Protein AF-A0A4R3PUX2-F1 (afdb_monomer_lite)

Secondary structure (DSSP, 8-state):
--HHHHHHHHHHHHHHHHHHHHTT--EEEHHHHHHHHHHHH-GGGG---HHHHHHHHHHHHT-TTEEE-SSSSEEEEGGGSTTS--

Radius of gyration: 13.57 Å; chains: 1; bounding box: 34×23×43 Å

Sequence (86 aa):
MSNIMHNQIIALTDEFIERVRADDERSFGLREFSVFVSGRLGYEATMWDPDLEGSLIKRFNDHYDLVRQPLGMRWDFLNGDVERHL

pLDDT: mean 86.6, std 14.29, range [37.62, 96.94]

Structure (mmCIF, N/CA/C/O backbone):
data_AF-A0A4R3PUX2-F1
#
_entry.id   AF-A0A4R3PUX2-F1
#
loop_
_atom_site.group_PDB
_atom_site.id
_atom_site.type_symbol
_atom_site.label_atom_id
_atom_site.label_alt_id
_atom_site.label_comp_id
_atom_site.label_asym_id
_atom_site.label_entity_id
_atom_site.label_seq_id
_atom_site.pdbx_PDB_ins_code
_atom_site.Cartn_x
_atom_site.Cartn_y
_atom_site.Cartn_z
_atom_site.occupancy
_atom_site.B_iso_or_equiv
_atom_site.auth_seq_id
_atom_site.auth_comp_id
_atom_site.auth_asym_id
_atom_site.auth_atom_id
_atom_site.pdbx_PDB_model_num
ATOM 1 N N . MET A 1 1 ? -9.204 3.296 16.388 1.00 57.03 1 MET A N 1
ATOM 2 C CA . MET A 1 1 ? -9.635 1.988 15.836 1.00 57.03 1 MET A CA 1
ATOM 3 C C . MET A 1 1 ? -8.995 0.876 16.663 1.00 57.03 1 MET A C 1
ATOM 5 O O . MET A 1 1 ? -8.044 1.166 17.376 1.00 57.03 1 MET A O 1
ATOM 9 N N . SER A 1 2 ? -9.531 -0.351 16.697 1.00 72.81 2 SER A N 1
ATOM 10 C CA . SER A 1 2 ? -8.917 -1.416 17.516 1.00 72.81 2 SER A CA 1
ATOM 11 C C . SER A 1 2 ? -7.586 -1.872 16.895 1.00 72.81 2 SER A C 1
ATOM 13 O O . SER A 1 2 ? -7.474 -1.943 15.672 1.00 72.81 2 SER A O 1
ATOM 15 N N . ASN A 1 3 ? -6.595 -2.242 17.718 1.00 73.75 3 ASN A N 1
ATOM 16 C CA . ASN A 1 3 ? -5.309 -2.792 17.245 1.00 73.75 3 ASN A CA 1
ATOM 17 C C . ASN A 1 3 ? -5.474 -4.010 16.317 1.00 73.75 3 ASN A C 1
ATOM 19 O O . ASN A 1 3 ? -4.622 -4.280 15.475 1.00 73.75 3 ASN A O 1
ATOM 23 N N . ILE A 1 4 ? -6.584 -4.741 16.455 1.00 74.69 4 ILE A N 1
ATOM 24 C CA . ILE A 1 4 ? -6.922 -5.882 15.599 1.00 74.69 4 ILE A CA 1
ATOM 25 C C . ILE A 1 4 ? -7.153 -5.415 14.156 1.00 74.69 4 ILE A C 1
ATOM 27 O O . ILE A 1 4 ? -6.621 -6.024 13.232 1.00 74.69 4 ILE A O 1
ATOM 31 N N . MET A 1 5 ? -7.867 -4.303 13.963 1.00 85.00 5 MET A N 1
ATOM 32 C CA . MET A 1 5 ? -8.149 -3.767 12.631 1.00 85.00 5 MET A CA 1
ATOM 33 C C . MET A 1 5 ? -6.890 -3.207 11.953 1.00 85.00 5 MET A C 1
ATOM 35 O O . MET A 1 5 ? -6.714 -3.396 10.754 1.00 85.00 5 MET A O 1
ATOM 39 N N . HIS A 1 6 ? -5.964 -2.606 12.712 1.00 89.31 6 HIS A N 1
ATOM 40 C CA . HIS A 1 6 ? -4.669 -2.160 12.173 1.00 89.31 6 HIS A CA 1
ATOM 41 C C . HIS A 1 6 ? -3.853 -3.327 11.617 1.00 89.31 6 HIS A C 1
ATOM 43 O O . HIS A 1 6 ? -3.393 -3.277 10.479 1.00 89.31 6 HIS A O 1
ATOM 49 N N . ASN A 1 7 ? -3.724 -4.408 12.388 1.00 90.12 7 ASN A N 1
ATOM 50 C CA . ASN A 1 7 ? -2.973 -5.584 11.950 1.00 90.12 7 ASN A CA 1
ATOM 51 C C . ASN A 1 7 ? -3.618 -6.263 10.736 1.00 90.12 7 ASN A C 1
ATOM 53 O O . ASN A 1 7 ? -2.903 -6.732 9.855 1.00 90.12 7 ASN A O 1
ATOM 57 N N . GLN A 1 8 ? -4.952 -6.285 10.660 1.00 92.25 8 GLN A N 1
ATOM 58 C CA . GLN A 1 8 ? -5.668 -6.794 9.488 1.00 92.25 8 GLN A CA 1
ATOM 59 C C . GLN A 1 8 ? -5.373 -5.960 8.238 1.00 92.25 8 GLN A C 1
ATOM 61 O O . GLN A 1 8 ? -5.064 -6.526 7.196 1.00 92.25 8 GLN A O 1
ATOM 66 N N . ILE A 1 9 ? -5.411 -4.628 8.342 1.00 94.69 9 ILE A N 1
ATOM 67 C CA . ILE A 1 9 ? -5.103 -3.733 7.218 1.00 94.69 9 ILE A CA 1
ATOM 68 C C . ILE A 1 9 ? -3.639 -3.890 6.787 1.00 94.69 9 ILE A C 1
ATOM 70 O O . ILE A 1 9 ? -3.364 -3.995 5.596 1.00 94.69 9 ILE A O 1
ATOM 74 N N . ILE A 1 10 ? -2.695 -3.983 7.729 1.00 94.31 10 ILE A N 1
ATOM 75 C CA . ILE A 1 10 ? -1.280 -4.219 7.406 1.00 94.31 10 ILE A CA 1
ATOM 76 C C . ILE A 1 10 ? -1.095 -5.572 6.704 1.00 94.31 10 ILE A C 1
ATOM 78 O O . ILE A 1 10 ? -0.357 -5.648 5.726 1.00 94.31 10 ILE A O 1
ATOM 82 N N . ALA A 1 11 ? -1.782 -6.628 7.143 1.00 93.88 11 ALA A N 1
ATOM 83 C CA . ALA A 1 11 ? -1.687 -7.949 6.518 1.00 93.88 11 ALA A CA 1
ATOM 84 C C . ALA A 1 11 ? -2.197 -7.972 5.063 1.00 93.88 11 ALA A C 1
ATOM 86 O O . ALA A 1 11 ? -1.737 -8.784 4.267 1.00 93.88 11 ALA A O 1
ATOM 87 N N . LEU A 1 12 ? -3.104 -7.061 4.696 1.00 96.75 12 LEU A N 1
ATOM 88 C CA . LEU A 1 12 ? -3.609 -6.927 3.326 1.00 96.75 12 LEU A CA 1
ATOM 89 C C . LEU A 1 12 ? -2.592 -6.319 2.348 1.00 96.75 12 LEU A C 1
ATOM 91 O O . LEU A 1 12 ? -2.828 -6.366 1.142 1.00 96.75 12 LEU A O 1
ATOM 95 N N . THR A 1 13 ? -1.482 -5.749 2.830 1.00 96.81 13 THR A N 1
ATOM 96 C CA . THR A 1 13 ? -0.462 -5.135 1.960 1.00 96.81 13 THR A CA 1
ATOM 97 C C . THR A 1 13 ? 0.156 -6.145 0.995 1.00 96.81 13 THR A C 1
ATOM 99 O O . THR A 1 13 ? 0.204 -5.872 -0.199 1.00 96.81 13 THR A O 1
ATOM 102 N N . ASP A 1 14 ? 0.543 -7.327 1.478 1.00 94.56 14 ASP A N 1
ATOM 103 C CA . ASP A 1 14 ? 1.163 -8.365 0.644 1.00 94.56 14 ASP A CA 1
ATOM 104 C C . ASP A 1 14 ? 0.172 -8.914 -0.393 1.00 94.56 14 ASP A C 1
ATOM 106 O O . ASP A 1 14 ? 0.504 -9.057 -1.568 1.00 94.56 14 ASP A O 1
ATOM 110 N N . GLU A 1 15 ? -1.081 -9.148 0.014 1.00 95.94 15 GLU A N 1
ATOM 111 C CA . GLU A 1 15 ? -2.135 -9.591 -0.906 1.00 95.94 15 GLU A CA 1
ATOM 112 C C . GLU A 1 15 ? -2.409 -8.552 -2.001 1.00 95.94 15 GLU A C 1
ATOM 114 O O . GLU A 1 15 ? -2.591 -8.900 -3.169 1.00 95.94 15 GLU A O 1
ATOM 119 N N . PHE A 1 16 ? -2.437 -7.271 -1.634 1.00 96.94 16 PHE A N 1
ATOM 120 C CA . PHE A 1 16 ? -2.630 -6.190 -2.587 1.00 96.94 16 PHE A CA 1
ATOM 121 C C . PHE A 1 16 ? -1.482 -6.112 -3.597 1.00 96.94 16 PHE A C 1
ATOM 123 O O . PHE A 1 16 ? -1.745 -6.035 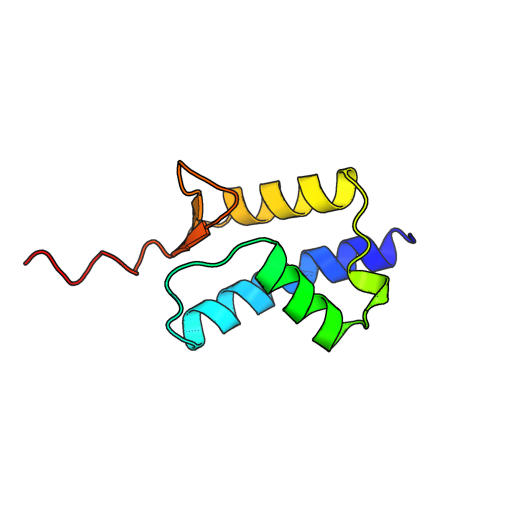-4.793 1.00 96.94 16 PHE A O 1
ATOM 130 N N . ILE A 1 17 ? -0.231 -6.182 -3.138 1.00 95.00 17 ILE A N 1
ATOM 131 C CA . ILE A 1 17 ? 0.954 -6.135 -4.005 1.00 95.00 17 ILE A CA 1
ATOM 132 C C . ILE A 1 17 ? 0.910 -7.270 -5.030 1.00 95.00 17 ILE A C 1
ATOM 134 O O . ILE A 1 17 ? 1.077 -7.024 -6.223 1.00 95.00 17 ILE A O 1
ATOM 138 N N . GLU A 1 18 ? 0.619 -8.496 -4.595 1.00 93.44 18 GLU A N 1
ATOM 139 C CA . GLU A 1 18 ? 0.533 -9.644 -5.502 1.00 93.44 18 GLU A CA 1
ATOM 140 C C . GLU A 1 18 ? -0.617 -9.517 -6.503 1.00 93.44 18 GLU A C 1
ATOM 142 O O . GLU A 1 18 ? -0.475 -9.899 -7.665 1.00 93.44 18 GLU A O 1
ATOM 147 N N . ARG A 1 19 ? -1.740 -8.916 -6.097 1.00 94.12 19 ARG A N 1
ATOM 148 C CA . ARG A 1 19 ? -2.847 -8.631 -7.012 1.00 94.12 19 ARG A CA 1
ATOM 149 C C . ARG A 1 19 ? -2.464 -7.602 -8.076 1.00 94.12 19 ARG A C 1
ATOM 151 O O . ARG A 1 19 ? -2.674 -7.862 -9.252 1.00 94.12 19 ARG A O 1
ATOM 158 N N . VAL A 1 20 ? -1.907 -6.460 -7.673 1.00 93.50 20 VAL A N 1
ATOM 159 C CA . VAL A 1 20 ? -1.498 -5.396 -8.607 1.00 93.50 20 VAL A CA 1
ATOM 160 C C . VAL A 1 20 ? -0.433 -5.919 -9.574 1.00 93.50 20 VAL A C 1
ATOM 162 O O . VAL A 1 20 ? -0.505 -5.655 -10.772 1.00 93.50 20 VAL A O 1
ATOM 165 N N . ARG A 1 21 ? 0.497 -6.747 -9.077 1.00 88.62 21 ARG A N 1
ATOM 166 C CA . ARG A 1 21 ? 1.484 -7.448 -9.906 1.00 88.62 21 ARG A CA 1
ATOM 167 C C . ARG A 1 21 ? 0.818 -8.359 -10.941 1.00 88.62 21 ARG A C 1
ATOM 169 O O . ARG A 1 21 ? 1.230 -8.366 -12.096 1.00 88.62 21 ARG A O 1
ATOM 176 N N . ALA A 1 22 ? -0.187 -9.137 -10.538 1.00 88.62 22 ALA A N 1
ATOM 177 C CA . ALA A 1 22 ? -0.903 -10.048 -11.433 1.00 88.62 22 ALA A CA 1
ATOM 178 C C . ALA A 1 22 ? -1.750 -9.314 -12.488 1.00 88.62 22 ALA A C 1
ATOM 180 O O . ALA A 1 22 ? -1.930 -9.836 -13.588 1.00 88.62 22 ALA A O 1
ATOM 181 N N . ASP A 1 23 ? -2.228 -8.111 -12.166 1.00 87.69 23 ASP A N 1
ATOM 182 C CA . ASP A 1 23 ? -2.994 -7.248 -13.071 1.00 87.69 23 ASP A CA 1
ATOM 183 C C . ASP A 1 23 ? -2.087 -6.462 -14.059 1.00 87.69 23 ASP A C 1
ATOM 185 O O . ASP A 1 23 ? -2.590 -5.664 -14.850 1.00 87.69 23 ASP A O 1
ATOM 189 N N . ASP A 1 24 ? -0.764 -6.703 -14.048 1.00 80.75 24 ASP A N 1
ATOM 190 C CA . ASP A 1 24 ? 0.267 -6.029 -14.869 1.00 80.75 24 ASP A CA 1
ATOM 191 C C . ASP A 1 24 ? 0.281 -4.493 -14.702 1.00 80.75 24 ASP A C 1
ATOM 193 O O . ASP A 1 24 ? 0.687 -3.718 -15.577 1.00 80.75 24 ASP A O 1
ATOM 197 N N . GLU A 1 25 ? -0.176 -4.018 -13.540 1.00 82.19 25 GLU A N 1
ATOM 198 C CA . GLU A 1 25 ? -0.122 -2.608 -13.182 1.00 82.19 25 GLU A CA 1
ATOM 199 C C . GLU A 1 25 ? 1.300 -2.221 -12.759 1.00 82.19 25 GLU A C 1
ATOM 201 O O . GLU A 1 25 ? 1.902 -2.791 -11.850 1.00 82.19 25 GLU A O 1
ATOM 206 N N . ARG A 1 26 ? 1.842 -1.182 -13.399 1.00 85.12 26 ARG A N 1
ATOM 207 C CA . ARG A 1 26 ? 3.232 -0.751 -13.170 1.00 85.12 26 ARG A CA 1
ATOM 208 C C . ARG A 1 26 ? 3.449 -0.021 -11.852 1.00 85.12 26 ARG A C 1
ATOM 210 O O . ARG A 1 26 ? 4.568 -0.011 -11.349 1.00 85.12 26 ARG A O 1
ATOM 217 N N . SER A 1 27 ? 2.407 0.635 -11.341 1.00 92.62 27 SER A N 1
ATOM 218 C CA . SER A 1 27 ? 2.509 1.518 -10.182 1.00 92.62 27 SER A CA 1
ATOM 219 C C . SER A 1 27 ? 1.207 1.586 -9.406 1.00 92.62 27 SER A C 1
ATOM 221 O O . SER A 1 27 ? 0.133 1.607 -10.006 1.00 92.62 27 SER A O 1
ATOM 223 N N . PHE A 1 28 ? 1.298 1.784 -8.097 1.00 95.88 28 PHE A N 1
ATOM 224 C CA . PHE A 1 28 ? 0.143 2.057 -7.244 1.00 95.88 28 PHE A CA 1
ATOM 225 C C . PHE A 1 28 ? 0.464 3.125 -6.198 1.00 95.88 28 PHE A C 1
ATOM 227 O O . PHE A 1 28 ? 1.623 3.448 -5.944 1.00 95.88 28 PHE A O 1
ATOM 234 N N . GLY A 1 29 ? -0.565 3.684 -5.567 1.00 95.88 29 GLY A N 1
ATOM 235 C CA . GLY A 1 29 ? -0.440 4.542 -4.396 1.00 95.88 29 GLY A CA 1
ATOM 236 C C . GLY A 1 29 ? -1.344 4.091 -3.250 1.00 95.88 29 GLY A C 1
ATOM 237 O O . GLY A 1 29 ? -2.074 3.101 -3.329 1.00 95.88 29 GLY A O 1
ATOM 238 N N . LEU A 1 30 ? -1.327 4.869 -2.165 1.00 94.81 30 LEU A N 1
ATOM 239 C CA . LEU A 1 30 ? -2.179 4.618 -0.997 1.00 94.81 30 LEU A CA 1
ATOM 240 C C . LEU A 1 30 ? -3.675 4.668 -1.330 1.00 94.81 30 LEU A C 1
ATOM 242 O O . LEU A 1 30 ? -4.478 4.023 -0.661 1.00 94.81 30 LEU A O 1
ATOM 246 N N . ARG A 1 31 ? -4.060 5.413 -2.372 1.00 93.62 31 ARG A N 1
ATOM 247 C CA . ARG A 1 31 ? -5.453 5.509 -2.813 1.00 93.62 31 ARG A CA 1
ATOM 248 C C . ARG A 1 31 ? -5.957 4.176 -3.363 1.00 93.62 31 ARG A C 1
ATOM 250 O O . ARG A 1 31 ? -7.038 3.741 -2.983 1.00 93.62 31 ARG A O 1
ATOM 257 N N . GLU A 1 32 ? -5.196 3.538 -4.243 1.00 95.94 32 GLU A N 1
ATOM 258 C CA . GLU A 1 32 ? -5.536 2.236 -4.818 1.00 95.94 32 GLU A CA 1
ATOM 259 C C . GLU A 1 32 ? -5.592 1.164 -3.721 1.00 95.94 32 GLU A C 1
ATOM 261 O O . GLU A 1 32 ? -6.556 0.400 -3.651 1.00 95.94 32 GLU A O 1
ATOM 266 N N . PHE A 1 33 ? -4.638 1.195 -2.785 1.00 96.50 33 PHE A N 1
ATOM 267 C CA . PHE A 1 33 ? -4.667 0.314 -1.618 1.00 96.50 33 PHE A CA 1
ATOM 268 C C . PHE A 1 33 ? -5.903 0.553 -0.733 1.00 96.50 33 PHE A C 1
ATOM 270 O O . PHE A 1 33 ? -6.555 -0.392 -0.295 1.00 96.50 33 PHE A O 1
ATOM 277 N N . SER A 1 34 ? -6.285 1.813 -0.515 1.00 95.19 34 SER A N 1
ATOM 278 C CA . SER A 1 34 ? -7.481 2.185 0.250 1.00 95.19 34 SER A CA 1
ATOM 279 C C . SER A 1 34 ? -8.764 1.627 -0.378 1.00 95.19 34 SER A C 1
ATOM 281 O O . SER A 1 34 ? -9.605 1.055 0.319 1.00 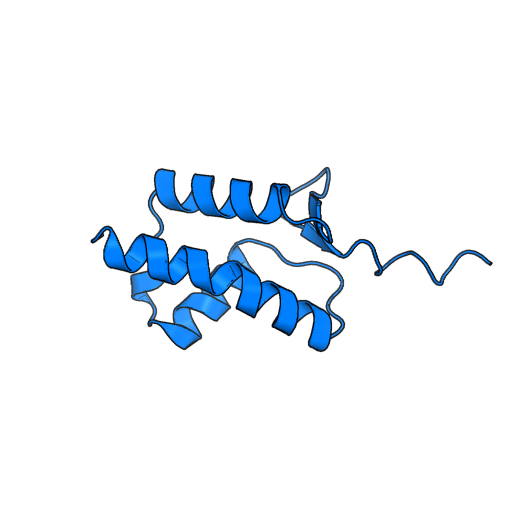95.19 34 SER A O 1
ATOM 283 N N . VAL A 1 35 ? -8.890 1.694 -1.708 1.00 94.81 35 VAL A N 1
ATOM 284 C CA . VAL A 1 35 ? -10.016 1.087 -2.439 1.00 94.81 35 VAL A CA 1
ATOM 285 C C . VAL A 1 35 ? -10.037 -0.432 -2.258 1.00 94.81 35 VAL A C 1
ATOM 287 O O . VAL A 1 35 ? -11.099 -0.999 -1.991 1.00 94.81 35 VAL A O 1
ATOM 290 N N . PHE A 1 36 ? -8.879 -1.091 -2.345 1.00 95.75 36 PHE A N 1
ATOM 291 C CA . PHE A 1 36 ? -8.766 -2.531 -2.107 1.00 95.75 36 PHE A CA 1
ATOM 292 C C . PHE A 1 36 ? -9.205 -2.922 -0.687 1.00 95.75 36 PHE A C 1
ATOM 294 O O . PHE A 1 36 ? -10.029 -3.824 -0.520 1.00 95.75 36 PHE A O 1
ATOM 301 N N . VAL A 1 37 ? -8.721 -2.206 0.333 1.00 95.75 37 VAL A N 1
ATOM 302 C CA . VAL A 1 37 ? -9.089 -2.424 1.741 1.00 95.75 37 VAL A CA 1
ATOM 303 C C . VAL A 1 37 ? -10.587 -2.220 1.958 1.00 95.75 37 VAL A C 1
ATOM 305 O O . VAL A 1 37 ? -11.224 -3.060 2.592 1.00 95.75 37 VAL A O 1
ATOM 308 N N . SER A 1 38 ? -11.174 -1.169 1.376 1.00 94.19 38 SER A N 1
ATOM 309 C CA . SER A 1 38 ? -12.622 -0.922 1.423 1.00 94.19 38 SER A CA 1
ATOM 310 C C . SER A 1 38 ? -13.425 -2.098 0.860 1.00 94.19 38 SER A C 1
ATOM 312 O O . SER A 1 38 ? -14.407 -2.531 1.462 1.00 94.19 38 SER A O 1
ATOM 314 N N . GLY A 1 39 ? -12.972 -2.680 -0.255 1.00 93.06 39 GLY A N 1
ATOM 315 C CA . GLY A 1 39 ? -13.604 -3.857 -0.853 1.00 93.06 39 GLY A CA 1
ATOM 316 C C . GLY A 1 39 ? -13.513 -5.125 0.006 1.00 93.06 39 GLY A C 1
ATOM 317 O O . GLY A 1 39 ? -14.353 -6.012 -0.137 1.00 93.06 39 GLY A O 1
ATOM 318 N N . ARG A 1 40 ? -12.521 -5.226 0.900 1.00 93.44 40 ARG A N 1
ATOM 319 C CA . ARG A 1 40 ? -12.307 -6.396 1.771 1.00 93.44 40 ARG A CA 1
ATOM 320 C C . ARG A 1 40 ? -12.941 -6.266 3.146 1.00 93.44 40 ARG A C 1
ATOM 322 O O . ARG A 1 40 ? -13.487 -7.242 3.651 1.00 93.44 40 ARG A O 1
ATOM 329 N N . LEU A 1 41 ? -12.835 -5.090 3.753 1.00 92.50 41 LEU A N 1
ATOM 330 C CA . LEU A 1 41 ? -13.172 -4.854 5.159 1.00 92.50 41 LEU A CA 1
ATOM 331 C C . LEU A 1 41 ? -14.284 -3.808 5.344 1.00 92.50 41 LEU A C 1
ATOM 333 O O . LEU A 1 41 ? -14.722 -3.581 6.469 1.00 92.50 41 LEU A O 1
ATOM 337 N N . GLY A 1 42 ? -14.767 -3.199 4.258 1.00 90.31 42 GLY A N 1
ATOM 338 C CA . GLY A 1 42 ? -15.766 -2.133 4.275 1.00 90.31 42 GLY A CA 1
ATOM 339 C C . GLY A 1 42 ? -15.156 -0.729 4.340 1.00 90.31 42 GLY A C 1
ATOM 340 O O . GLY A 1 42 ? -13.993 -0.541 4.693 1.00 90.31 42 GLY A O 1
ATOM 341 N N . TYR A 1 43 ? -15.969 0.281 4.014 1.00 82.38 43 TYR A N 1
ATOM 342 C CA . TYR A 1 43 ? -15.530 1.678 3.880 1.00 82.38 43 TYR A CA 1
ATOM 343 C C . TYR A 1 43 ? -14.908 2.263 5.158 1.00 82.38 43 TYR A C 1
ATOM 345 O O . TYR A 1 43 ? -13.983 3.062 5.092 1.00 82.38 43 TYR A O 1
ATOM 353 N N . GLU A 1 44 ? -15.358 1.851 6.342 1.00 83.06 44 GLU A N 1
ATOM 354 C CA . GLU A 1 44 ? -14.813 2.367 7.606 1.00 83.06 44 GLU A CA 1
ATOM 355 C C . GLU A 1 44 ? -13.341 1.974 7.826 1.00 83.06 44 GLU A C 1
ATOM 357 O O . GLU A 1 44 ? -12.603 2.684 8.509 1.00 83.06 44 GLU A O 1
ATOM 362 N N . ALA A 1 45 ? -12.878 0.892 7.188 1.00 81.81 45 ALA A N 1
ATOM 363 C CA . ALA A 1 45 ? -11.493 0.440 7.260 1.00 81.81 45 ALA A CA 1
ATOM 364 C C . ALA A 1 45 ? -10.513 1.342 6.487 1.00 81.81 45 ALA A C 1
ATOM 366 O O . ALA A 1 45 ? -9.308 1.106 6.548 1.00 81.81 45 ALA A O 1
ATOM 367 N N . THR A 1 46 ? -10.993 2.372 5.779 1.00 80.56 46 THR A N 1
ATOM 368 C CA . THR A 1 46 ? -10.145 3.346 5.072 1.00 80.56 46 THR A CA 1
ATOM 369 C C . THR A 1 46 ? -9.892 4.632 5.853 1.00 80.56 46 THR A C 1
ATOM 371 O O . THR A 1 46 ? -9.194 5.512 5.356 1.00 80.56 46 THR A O 1
ATOM 374 N N . MET A 1 47 ? -10.459 4.778 7.054 1.00 86.12 47 MET A N 1
ATOM 375 C CA . MET A 1 47 ? -10.223 5.940 7.918 1.00 86.12 47 MET A CA 1
ATOM 376 C C . MET A 1 47 ? -8.912 5.782 8.692 1.00 86.12 47 MET A C 1
ATOM 378 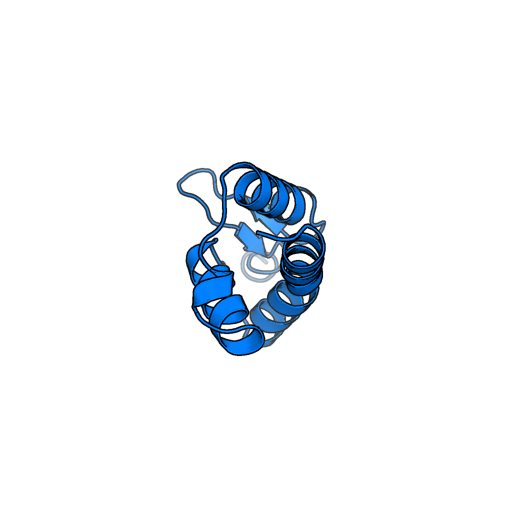O O . MET A 1 47 ? -8.922 5.612 9.904 1.00 86.12 47 MET A O 1
ATOM 382 N N . TRP A 1 48 ? -7.780 5.761 7.992 1.00 89.38 48 TRP A N 1
ATOM 383 C CA . TRP A 1 48 ? -6.486 5.511 8.626 1.00 89.38 48 TRP A CA 1
ATOM 384 C C . TRP A 1 48 ? -6.053 6.694 9.487 1.00 89.38 48 TRP A C 1
ATOM 386 O O . TRP A 1 48 ? -6.088 7.843 9.048 1.00 89.38 48 TRP A O 1
ATOM 396 N N . ASP A 1 49 ? -5.643 6.405 10.720 1.00 91.00 49 ASP A N 1
ATOM 397 C CA . ASP A 1 49 ? -4.919 7.378 11.526 1.00 91.00 49 ASP A CA 1
ATOM 398 C C . ASP A 1 49 ? -3.460 7.514 11.037 1.00 91.00 49 ASP A C 1
ATOM 400 O O . ASP A 1 49 ? -2.972 6.661 10.284 1.00 91.00 49 ASP A O 1
ATOM 404 N N . PRO A 1 50 ? -2.748 8.589 11.429 1.00 91.94 50 PRO A N 1
ATOM 405 C CA . PRO A 1 50 ? -1.382 8.828 10.962 1.00 91.94 50 PRO A CA 1
ATOM 406 C C . PRO A 1 50 ? -0.394 7.700 11.289 1.00 91.94 50 PRO A C 1
ATOM 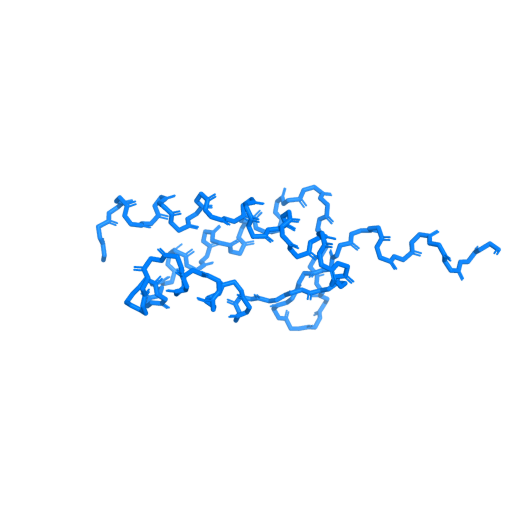408 O O . PRO A 1 50 ? 0.556 7.486 10.535 1.00 91.94 50 PRO A O 1
ATOM 411 N N . ASP A 1 51 ? -0.612 6.968 12.385 1.00 92.56 51 ASP A N 1
ATOM 412 C CA . ASP A 1 51 ? 0.264 5.868 12.797 1.00 92.56 51 ASP A CA 1
ATOM 413 C C . ASP A 1 51 ? 0.096 4.656 11.871 1.00 92.56 51 ASP A C 1
ATOM 415 O O . ASP A 1 51 ? 1.084 4.042 11.442 1.00 92.56 51 ASP A O 1
ATOM 419 N N . LEU A 1 52 ? -1.149 4.324 11.510 1.00 93.00 52 LEU A N 1
ATOM 420 C CA . LEU A 1 52 ? -1.439 3.288 10.526 1.00 93.00 52 LEU A CA 1
ATOM 421 C C . LEU A 1 52 ? -0.928 3.689 9.139 1.00 93.00 52 LEU A C 1
ATOM 423 O O . LEU A 1 52 ? -0.251 2.888 8.496 1.00 93.00 52 LEU A O 1
ATOM 427 N N . GLU A 1 53 ? -1.184 4.920 8.691 1.00 94.38 53 GLU A N 1
ATOM 428 C CA . GLU A 1 53 ? -0.687 5.410 7.398 1.00 94.38 53 GLU A CA 1
ATOM 429 C C . GLU A 1 53 ? 0.848 5.347 7.326 1.00 94.38 53 GLU A C 1
ATOM 431 O O . GLU A 1 53 ? 1.409 4.819 6.362 1.00 94.38 53 GLU A O 1
ATOM 436 N N . GLY A 1 54 ? 1.541 5.785 8.383 1.00 94.44 54 GLY A N 1
ATOM 437 C CA . GLY A 1 54 ? 2.996 5.681 8.493 1.00 94.44 54 GLY A CA 1
ATOM 438 C C . GLY A 1 54 ? 3.499 4.234 8.447 1.00 94.44 54 GLY A C 1
ATOM 439 O O . GLY A 1 54 ? 4.495 3.941 7.780 1.00 94.44 54 GLY A O 1
ATOM 440 N N . SER A 1 55 ? 2.784 3.311 9.093 1.00 95.19 55 SER A N 1
ATOM 441 C CA . SER A 1 55 ? 3.105 1.879 9.072 1.00 95.19 55 SER A CA 1
ATOM 442 C C . SER A 1 55 ? 2.934 1.265 7.679 1.00 95.19 55 SER A C 1
ATOM 444 O O . SER A 1 55 ? 3.779 0.476 7.251 1.00 95.19 55 SER A O 1
ATOM 446 N N . LEU A 1 56 ? 1.892 1.658 6.941 1.00 95.81 56 LEU A N 1
ATOM 447 C CA . LEU A 1 56 ? 1.659 1.227 5.560 1.00 95.81 56 LEU A CA 1
ATOM 448 C C . LEU A 1 56 ? 2.745 1.749 4.617 1.00 95.81 56 LEU A C 1
ATOM 450 O O . LEU A 1 56 ? 3.322 0.975 3.857 1.00 95.81 56 LEU A O 1
ATOM 454 N N . ILE A 1 57 ? 3.091 3.036 4.720 1.00 95.44 57 ILE A N 1
ATOM 455 C CA . ILE A 1 57 ? 4.184 3.636 3.943 1.00 95.44 57 ILE A CA 1
ATOM 456 C C . ILE A 1 57 ? 5.497 2.898 4.203 1.00 95.44 57 ILE A C 1
ATOM 458 O O . ILE A 1 57 ? 6.210 2.560 3.259 1.00 95.44 57 ILE A O 1
ATOM 462 N N . LYS A 1 58 ? 5.818 2.621 5.473 1.00 95.38 58 LYS A N 1
ATOM 463 C CA . LYS A 1 58 ? 7.017 1.859 5.829 1.00 95.38 58 LYS A CA 1
ATOM 464 C C . LYS A 1 58 ? 6.984 0.458 5.214 1.00 95.38 58 LYS A C 1
ATOM 466 O O . LYS A 1 58 ? 7.974 0.042 4.625 1.00 95.38 58 LYS A O 1
ATOM 471 N N . ARG A 1 59 ? 5.851 -0.245 5.298 1.00 95.75 59 ARG A N 1
ATOM 472 C CA . ARG A 1 59 ? 5.691 -1.595 4.740 1.00 95.75 59 ARG A CA 1
ATOM 473 C C . ARG A 1 59 ? 5.918 -1.628 3.227 1.00 95.75 59 ARG A C 1
ATOM 475 O O . ARG A 1 59 ? 6.615 -2.525 2.765 1.00 95.75 59 ARG A O 1
ATOM 482 N N . PHE A 1 60 ? 5.385 -0.654 2.486 1.00 96.12 60 PHE A N 1
ATOM 483 C CA . PHE A 1 60 ? 5.608 -0.544 1.042 1.00 96.12 60 PHE A CA 1
ATOM 484 C C . PHE A 1 60 ? 7.048 -0.150 0.694 1.00 96.12 60 PHE A C 1
ATOM 486 O O . PHE A 1 60 ? 7.612 -0.703 -0.243 1.00 96.12 60 PHE A O 1
ATOM 493 N N . ASN A 1 61 ? 7.670 0.753 1.459 1.00 94.81 61 ASN A N 1
ATOM 494 C CA . ASN A 1 61 ? 9.076 1.125 1.259 1.00 94.81 61 ASN A CA 1
ATOM 495 C C . ASN A 1 61 ? 10.049 -0.030 1.534 1.00 94.81 61 ASN A C 1
ATOM 497 O O . ASN A 1 61 ? 11.090 -0.108 0.891 1.00 94.81 61 ASN A O 1
ATOM 501 N N . ASP A 1 62 ? 9.723 -0.897 2.491 1.00 95.19 62 ASP A N 1
ATOM 502 C CA . ASP A 1 62 ? 10.548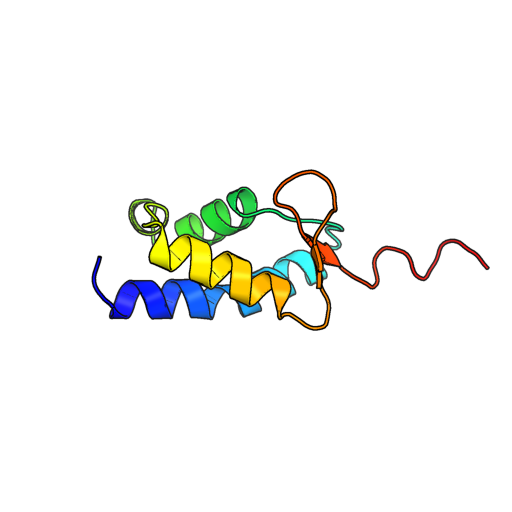 -2.051 2.857 1.00 95.19 62 ASP A CA 1
ATOM 503 C C . ASP A 1 62 ? 10.302 -3.269 1.944 1.00 95.19 62 ASP A C 1
ATOM 505 O O . ASP A 1 62 ? 10.966 -4.298 2.096 1.00 95.19 62 ASP A O 1
ATOM 509 N N . HIS A 1 63 ? 9.329 -3.205 1.029 1.00 94.75 63 HIS A N 1
ATOM 510 C CA . HIS A 1 63 ? 9.016 -4.325 0.150 1.00 94.75 63 HIS A CA 1
ATOM 511 C C . HIS A 1 63 ? 10.084 -4.469 -0.940 1.00 94.75 63 HIS A C 1
ATOM 513 O O . HIS A 1 63 ? 10.344 -3.543 -1.701 1.00 94.75 63 HIS A O 1
ATOM 519 N N . TYR A 1 64 ? 10.673 -5.661 -1.045 1.00 90.94 64 TYR A N 1
ATOM 520 C CA . TYR A 1 64 ? 11.852 -5.925 -1.877 1.00 90.94 64 TYR A CA 1
ATOM 521 C C . TYR A 1 64 ? 11.637 -5.694 -3.383 1.00 90.94 64 TYR A C 1
ATOM 523 O O . TYR A 1 64 ? 12.595 -5.385 -4.081 1.00 90.94 64 TYR A O 1
ATOM 531 N N . ASP A 1 65 ? 10.399 -5.823 -3.867 1.00 90.19 65 ASP A N 1
ATOM 532 C CA . ASP A 1 65 ? 10.040 -5.628 -5.282 1.00 90.19 65 ASP A CA 1
ATOM 533 C C . ASP A 1 65 ? 9.548 -4.215 -5.631 1.00 90.19 65 ASP A C 1
ATOM 535 O O . ASP A 1 65 ? 9.193 -3.967 -6.785 1.00 90.19 65 ASP A O 1
ATOM 539 N N . LEU A 1 66 ? 9.487 -3.297 -4.661 1.00 94.00 66 LEU A N 1
ATOM 540 C CA . LEU A 1 66 ? 8.922 -1.964 -4.859 1.00 94.00 66 LEU A CA 1
ATOM 541 C C . LEU A 1 66 ? 9.984 -0.874 -4.763 1.00 94.00 66 LEU A C 1
ATOM 543 O O . LEU A 1 66 ? 10.853 -0.893 -3.894 1.00 94.00 66 LEU A O 1
ATOM 547 N N . VAL A 1 67 ? 9.855 0.140 -5.613 1.00 93.56 67 VAL A N 1
ATOM 548 C CA . VAL A 1 67 ? 10.619 1.385 -5.518 1.00 93.56 67 VAL A CA 1
ATOM 549 C C . VAL A 1 67 ? 9.664 2.550 -5.367 1.00 93.56 67 VAL A C 1
ATOM 551 O O . VAL A 1 67 ? 8.712 2.705 -6.127 1.00 93.56 67 VAL A O 1
ATOM 554 N N . ARG A 1 68 ? 9.926 3.403 -4.375 1.00 93.62 68 ARG A N 1
ATOM 555 C CA . ARG A 1 68 ? 9.148 4.624 -4.174 1.00 93.62 68 ARG A CA 1
ATOM 556 C C . ARG A 1 68 ? 9.503 5.661 -5.240 1.00 93.62 68 ARG A C 1
ATOM 558 O O . ARG A 1 68 ? 10.677 5.988 -5.417 1.00 93.62 68 ARG A O 1
ATOM 565 N N . GLN A 1 69 ? 8.489 6.230 -5.888 1.00 90.38 69 GLN A N 1
ATOM 566 C CA . GLN A 1 69 ? 8.691 7.298 -6.862 1.00 90.38 69 GLN A CA 1
ATOM 567 C C . GLN A 1 69 ? 9.239 8.576 -6.192 1.00 90.38 69 GLN A C 1
ATOM 569 O O . GLN A 1 69 ? 8.810 8.921 -5.087 1.00 90.38 69 GLN A O 1
ATOM 574 N N . PRO A 1 70 ? 10.141 9.329 -6.855 1.00 83.44 70 PRO A N 1
ATOM 575 C CA . PRO A 1 70 ? 10.679 10.584 -6.317 1.00 83.44 70 PRO A CA 1
ATOM 576 C C . PRO A 1 70 ? 9.626 11.688 -6.167 1.00 83.44 70 PRO A C 1
ATOM 578 O O . PRO A 1 70 ? 9.782 12.594 -5.349 1.00 83.44 70 PRO A O 1
ATOM 581 N N . LEU A 1 71 ? 8.572 11.634 -6.986 1.00 81.81 71 LEU A N 1
ATOM 582 C CA . LEU A 1 71 ? 7.480 12.597 -7.009 1.00 81.81 71 LEU A CA 1
ATOM 583 C C . LEU A 1 71 ? 6.166 11.871 -6.713 1.00 81.81 71 LEU A C 1
ATOM 585 O O . LEU A 1 71 ? 5.767 10.970 -7.442 1.00 81.81 71 LEU A O 1
ATOM 589 N N . GLY A 1 72 ? 5.476 12.301 -5.657 1.00 78.94 72 GLY A N 1
ATOM 590 C CA . GLY A 1 72 ? 4.205 11.718 -5.227 1.00 78.94 72 GLY A CA 1
ATOM 591 C C . GLY A 1 72 ? 4.342 10.602 -4.185 1.00 78.94 72 GLY A C 1
ATOM 592 O O . GLY A 1 72 ? 5.422 10.301 -3.684 1.00 78.94 72 GLY A O 1
ATOM 593 N N . MET A 1 73 ? 3.203 10.014 -3.810 1.00 87.38 73 MET A N 1
ATOM 594 C CA . MET A 1 73 ? 3.123 8.868 -2.892 1.00 87.38 73 MET A CA 1
ATOM 595 C C . MET A 1 73 ? 2.730 7.610 -3.665 1.00 87.38 73 MET A C 1
ATOM 597 O O . MET A 1 73 ? 1.626 7.086 -3.500 1.00 87.38 73 MET A O 1
ATOM 601 N N . ARG A 1 74 ? 3.626 7.191 -4.565 1.00 94.88 74 ARG A N 1
ATOM 602 C CA . ARG A 1 74 ? 3.465 5.998 -5.399 1.00 94.88 74 ARG A CA 1
ATOM 603 C C . ARG A 1 74 ? 4.678 5.080 -5.315 1.00 94.88 74 ARG A C 1
ATOM 605 O O . ARG A 1 74 ? 5.788 5.534 -5.022 1.00 94.88 74 ARG A O 1
ATOM 612 N N . TRP A 1 75 ? 4.434 3.809 -5.600 1.00 96.00 75 TRP A N 1
ATOM 613 C CA . TRP A 1 75 ? 5.421 2.743 -5.678 1.00 96.00 75 TRP A CA 1
ATOM 614 C C . TRP A 1 75 ? 5.312 2.053 -7.030 1.00 96.00 75 TRP A C 1
ATOM 616 O O . TRP A 1 75 ? 4.207 1.712 -7.454 1.00 96.00 75 TRP A O 1
ATOM 626 N N . ASP A 1 76 ? 6.459 1.860 -7.669 1.00 93.62 76 ASP A N 1
ATOM 627 C CA . ASP A 1 76 ? 6.612 1.113 -8.912 1.00 93.62 76 ASP A CA 1
ATOM 628 C C . ASP A 1 76 ? 7.161 -0.280 -8.622 1.00 93.62 76 ASP A C 1
ATOM 630 O O . ASP A 1 76 ? 7.970 -0.457 -7.707 1.00 93.62 76 ASP A O 1
ATOM 634 N N . PHE A 1 77 ? 6.767 -1.261 -9.430 1.00 92.00 77 PHE A N 1
ATOM 635 C CA . PHE A 1 77 ? 7.394 -2.579 -9.406 1.00 92.00 77 PHE A CA 1
ATOM 636 C C . PHE A 1 77 ? 8.736 -2.554 -10.139 1.00 92.00 77 PHE A C 1
ATOM 638 O O . PHE A 1 77 ? 8.815 -2.117 -11.287 1.00 92.00 77 PHE A O 1
ATOM 645 N N . LEU A 1 78 ? 9.778 -3.113 -9.516 1.00 84.44 78 LEU A N 1
ATOM 646 C CA . LEU A 1 78 ? 11.135 -3.189 -10.077 1.00 84.44 78 LEU A CA 1
ATOM 647 C C . LEU A 1 78 ? 11.201 -3.859 -11.462 1.00 84.44 78 LEU A C 1
ATOM 649 O O . LEU A 1 78 ? 12.047 -3.506 -12.279 1.00 84.44 78 LEU A O 1
ATOM 653 N N . ASN A 1 79 ? 10.297 -4.799 -11.749 1.00 70.75 79 ASN A N 1
ATOM 654 C CA . ASN A 1 79 ? 10.280 -5.541 -13.014 1.00 70.75 79 ASN A CA 1
ATOM 655 C C . ASN A 1 79 ? 9.501 -4.842 -14.145 1.00 70.75 79 ASN A C 1
ATOM 657 O O . ASN A 1 79 ? 9.471 -5.365 -15.255 1.00 70.75 79 ASN A O 1
ATOM 661 N N . GLY A 1 80 ? 8.911 -3.662 -13.914 1.00 54.09 80 GLY A N 1
ATOM 662 C CA . GLY A 1 80 ? 8.213 -2.897 -14.958 1.00 54.09 80 GLY A CA 1
ATOM 663 C C . GLY A 1 80 ? 9.130 -2.299 -16.040 1.00 54.09 80 GLY A C 1
ATOM 664 O O . GLY A 1 80 ? 8.644 -1.951 -17.118 1.00 54.09 80 GLY A O 1
ATOM 665 N N . ASP A 1 81 ? 10.440 -2.216 -15.773 1.00 49.53 81 ASP A N 1
ATOM 666 C CA . ASP A 1 81 ? 11.434 -1.547 -16.631 1.00 49.53 81 ASP A CA 1
ATOM 667 C C . ASP A 1 81 ? 12.538 -2.466 -17.197 1.00 49.53 81 ASP A C 1
ATOM 669 O O . ASP A 1 81 ? 13.361 -2.011 -17.996 1.00 49.53 81 ASP A O 1
ATOM 673 N N . VAL A 1 82 ? 12.575 -3.762 -16.857 1.00 46.12 82 VAL A N 1
ATOM 674 C CA . VAL A 1 82 ? 13.707 -4.636 -17.246 1.00 46.12 82 VAL A CA 1
ATOM 675 C C . VAL A 1 82 ? 13.628 -5.150 -18.701 1.00 46.12 82 VAL A C 1
ATOM 677 O O . VAL A 1 82 ? 14.632 -5.608 -19.235 1.00 46.12 82 VAL A O 1
ATOM 680 N N . GLU A 1 83 ? 12.508 -4.987 -19.417 1.00 44.00 83 GLU A N 1
ATOM 681 C CA . GLU A 1 83 ? 12.354 -5.487 -20.805 1.00 44.00 83 GLU A CA 1
ATOM 682 C C . GLU A 1 83 ? 12.245 -4.414 -21.913 1.00 44.00 83 GLU A C 1
ATOM 684 O O . GLU A 1 83 ? 11.668 -4.671 -22.969 1.00 44.00 83 GLU A O 1
ATOM 689 N N . ARG A 1 84 ? 12.793 -3.198 -21.752 1.00 43.47 84 ARG A N 1
ATOM 690 C CA . ARG A 1 84 ? 12.789 -2.208 -22.864 1.00 43.47 84 ARG A CA 1
ATOM 691 C C . ARG A 1 84 ? 14.122 -1.595 -23.283 1.00 43.47 84 ARG A C 1
ATOM 693 O O . ARG A 1 84 ? 14.109 -0.647 -24.063 1.00 43.47 84 ARG A O 1
ATOM 700 N N . HIS A 1 85 ? 15.257 -2.140 -22.850 1.00 37.62 85 HIS A N 1
ATOM 701 C CA . HIS A 1 85 ? 16.569 -1.641 -23.290 1.00 37.62 85 HIS A CA 1
ATOM 702 C C . HIS A 1 85 ? 17.595 -2.745 -23.589 1.00 37.62 85 HIS A C 1
ATOM 704 O O . HIS A 1 85 ? 18.748 -2.645 -23.168 1.00 37.62 85 HIS A O 1
ATOM 710 N N . LEU A 1 86 ? 17.195 -3.766 -24.353 1.00 39.53 86 LEU A N 1
ATOM 711 C CA . LEU A 1 86 ? 18.125 -4.589 -25.134 1.00 39.53 86 LEU A CA 1
ATOM 712 C C . LEU A 1 86 ? 17.701 -4.609 -26.602 1.00 39.53 86 LEU A C 1
ATOM 714 O O . LEU A 1 86 ? 16.488 -4.783 -26.853 1.00 39.53 86 LEU A O 1
#

Organism: Rhizobium sullae (NCBI:txid50338)

Foldseek 3Di:
DDPVLLVVLLVCLVVVVVVCVVVVNFKDFVVSSLVVQCVVPNNVSSPDDPVSVVSSLVSQVPDPQWDAD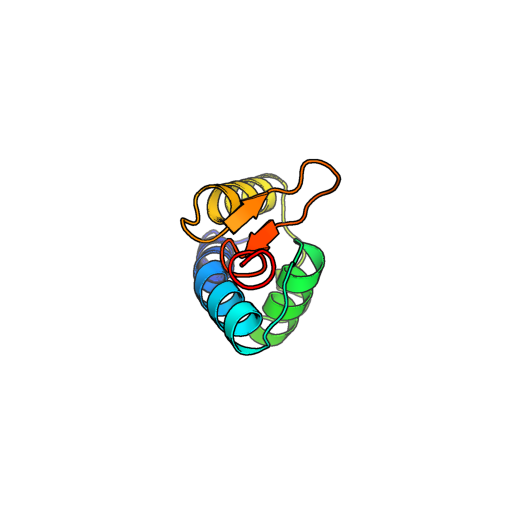PDDGMIGGVPNPPPDDD

=== Feature glossary ===
The record interleaves many kinds of information about one protein. Here is each kind framed as the question it answers.

Q: What known structures does this most resemble?
A: Structural nearest neighbors (via Foldseek easy-search vs the PDB). Reported per hit: target PDB id, E-value, and alignment TM-score. A TM-score above ~0.5 is the conventional threshold for 'same fold'.

Q: Where is each backbone atom in 3D?
A: The mmCIF table is the protein's shape written out atom by atom. For each backbone N, Cα, C, and carbonyl O, it records an (x, y, z) coordinate triple in Å plus the residue type, chain letter, and residue number.

Q: What are the backbone torsion angles?
A: The φ/ψ torsion pair specifies the backbone conformation at each residue. φ rotates about the N–Cα bond, ψ about the Cα–C bond. Steric clashes forbid most of the (φ, ψ) plane — the allowed regions (α-helix basin, β-sheet basin, left-handed helix) are the Ramachandran-allowed regions.

Q: Which residues are buried vs exposed?
A: Solvent-accessible surface area (SASA) is the area in Å² traced out by the centre of a 1.4 Å probe sphere (a water molecule) rolled over the protein's van der Waals surface (Shrake–Rupley / Lee–Richards construction). Buried residues have near-zero SASA; fully exposed residues can exceed 200 Å². The total SASA scales roughly with the number of surface residues.

Q: How confident is the AlphaFold model at each residue?
A: pLDDT is the predicted lDDT-Cα score: AlphaFold's confidence that the local environment of each residue (all inter-atomic distances within 15 Å) is correctly placed. It is a per-residue number between 0 and 100, with higher meaning more reliable.

Q: What does the local fold look like, residue by residue?
A: 3Di is Foldseek's structural alphabet. Each residue is assigned one of twenty discrete states based on how its Cα sits relative to its spatial (not sequential) neighbors. Aligning 3Di strings finds structural homologs roughly as well as full 3D superposition, but orders of magnitude faster.

Q: How big and how compact is the whole molecule?
A: Radius of gyration (Rg) is the root-mean-square distance of Cα atoms from their centroid — a single number for overall size and compactness. A globular domain of N residues has Rg ≈ 2.2·N^0.38 Å; an extended or disordered chain has a much larger Rg. The Cα contact count is the number of residue pairs whose Cα atoms are within 8 Å and are more than four positions apart in sequence — a standard proxy for tertiary packing density. The bounding box is the smallest axis-aligned box enclosing all Cα atoms.

Q: Which residues are in helices, strands, or loops?
A: DSSP 8-state secondary structure assigns each residue one of H (α-helix), G (3₁₀-helix), I (π-helix), E (extended β-strand), B (isolated β-bridge), T (hydrogen-bonded turn), S (bend), or '-' (coil). The assignment is computed from backbone hydrogen-bond geometry via the Kabsch–Sander algorithm.

Q: How mobile is each atom in the crystal?
A: Crystallographic B-factors measure how much each atom's electron density is smeared out, in Å². They rise in mobile loops and surface residues and fall in the buried interior. In AlphaFold models this column is repurposed to hold pLDDT instead.

Q: What if only a Cα trace is available?
A: P-SEA three-state annotation labels each residue as helix, strand, or coil based purely on the geometry of the Cα trace. It serves as a fallback when the full backbone (and thus DSSP) is unavailable.

Q: What family and function is it annotated with?
A: Database cross-references. InterPro integrates a dozen domain/family signature databases into unified entries with residue-range hits. GO terms attach function/process/location labels with evidence codes. CATH codes position the fold in a four-level structural taxonomy. Organism is the NCBI-taxonomy species name.

Q: Are the domains correctly placed relative to each other?
A: Predicted Aligned Error (PAE) is an AlphaFold confidence matrix: entry (i, j) is the expected error in the position of residue j, in ångströms, when the prediction is superimposed on the true structure at residue i. Low PAE within a block of residues means that block is internally rigid and well-predicted; high PAE between two blocks means their relative placement is uncertain even if each block individually is confident.

Q: What do the diagnostic plots show?
A: Three diagnostic plots accompany the record. The Cα contact map visualizes the tertiary structure as a 2D adjacency matrix (8 Å cutoff, sequence-local contacts suppressed). The Ramachandran plot shows the distribution of backbone (φ, ψ) torsions, with points in the α and β basins reflecting secondary structure content. The PAE plot shows AlphaFold's inter-residue confidence as a color matrix.

Q: What is the amino-acid chain?
A: Primary structure: the covalent order of the twenty standard amino acids along the backbone. Two proteins with the same sequence will (almost always) fold to the same structure; two with 30% identity often share a fold but not the details.

Q: What do the rendered images show?
A: The six renders are orthographic views along the three Cartesian axes in both directions. Representation (cartoon, sticks, or surface) and color scheme (sequence-rainbow or by-chain) vary across proteins so the training set covers all the common visualization conventions.